Protein AF-A0A921BNB7-F1 (afdb_monomer_lite)

pLDDT: mean 81.86, std 15.41, range [41.81, 95.44]

Radius of gyration: 13.09 Å; chains: 1; bounding box: 30×36×27 Å

Secondary structure (DSSP, 8-state):
-EEEE-TTT-----HHHHH-TTTEEE-TTS-EEE--TT-SBTTBTT---SSS-S--GGG--EE--GGGHHHHHHHHHH-TT--EEEEEE-SS-EEPPTT------STT--

Structure (mmCIF, N/CA/C/O backbone):
data_AF-A0A921BNB7-F1
#
_entry.id   AF-A0A921BNB7-F1
#
loop_
_atom_site.group_PDB
_atom_site.id
_atom_site.type_symbol
_atom_site.label_atom_id
_atom_site.label_alt_id
_atom_site.label_comp_id
_atom_site.label_asym_id
_atom_site.label_entity_id
_atom_site.label_seq_id
_atom_site.pdbx_PDB_ins_code
_atom_site.Cartn_x
_atom_site.Cartn_y
_atom_site.Cartn_z
_atom_site.occupancy
_atom_site.B_iso_or_equiv
_atom_site.auth_seq_id
_atom_site.auth_comp_id
_atom_site.auth_asym_id
_atom_site.auth_atom_id
_atom_site.pdbx_PDB_model_num
ATOM 1 N N . MET A 1 1 ? -8.873 5.994 6.971 1.00 85.56 1 MET A N 1
ATOM 2 C CA . MET A 1 1 ? -7.953 6.779 6.097 1.00 85.56 1 MET A CA 1
ATOM 3 C C . MET A 1 1 ? -7.828 6.052 4.757 1.00 85.56 1 MET A C 1
ATOM 5 O O . MET A 1 1 ? -8.295 4.924 4.679 1.00 85.56 1 MET A O 1
ATOM 9 N N . LYS A 1 2 ? -7.286 6.659 3.697 1.00 87.00 2 LYS A N 1
ATOM 10 C CA . LYS A 1 2 ? -6.901 5.928 2.480 1.00 87.00 2 LYS A CA 1
ATOM 11 C C . LYS A 1 2 ? -5.428 6.132 2.164 1.00 87.00 2 LYS A C 1
ATOM 13 O O . LYS A 1 2 ? -4.899 7.215 2.419 1.00 87.00 2 LYS A O 1
ATOM 18 N N . VAL A 1 3 ? -4.803 5.107 1.601 1.00 89.81 3 VAL A N 1
ATOM 19 C CA . VAL A 1 3 ? -3.380 5.104 1.263 1.00 89.81 3 VAL A CA 1
ATOM 20 C C . VAL A 1 3 ? -3.146 4.509 -0.122 1.00 89.81 3 VAL A C 1
ATOM 22 O O . VAL A 1 3 ? -3.911 3.661 -0.579 1.00 89.81 3 VAL A O 1
ATOM 25 N N . TRP A 1 4 ? -2.104 4.981 -0.797 1.00 89.81 4 TRP A N 1
ATO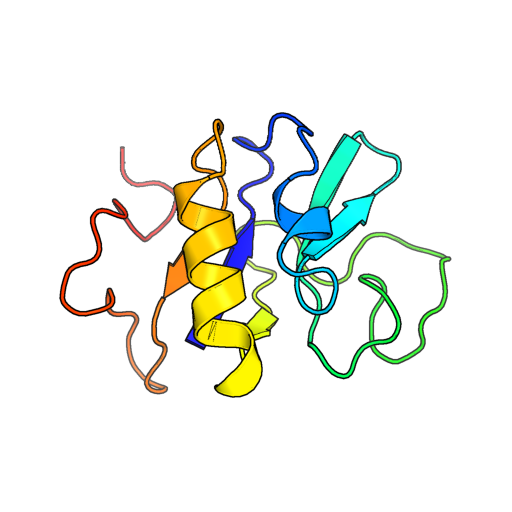M 26 C CA . TRP A 1 4 ? -1.582 4.397 -2.030 1.00 89.81 4 TRP A CA 1
ATOM 27 C C . TRP A 1 4 ? -0.062 4.562 -2.088 1.00 89.81 4 TRP A C 1
ATOM 29 O O . TRP A 1 4 ? 0.499 5.395 -1.370 1.00 89.81 4 TRP A O 1
ATOM 39 N N . ILE A 1 5 ? 0.588 3.770 -2.940 1.00 90.56 5 ILE A N 1
ATOM 40 C CA . ILE A 1 5 ? 2.027 3.855 -3.201 1.00 90.56 5 ILE A CA 1
ATOM 41 C C . ILE A 1 5 ? 2.250 4.396 -4.612 1.00 90.56 5 ILE A C 1
ATOM 43 O O . ILE A 1 5 ? 1.676 3.899 -5.587 1.00 90.56 5 ILE A O 1
ATOM 47 N N . ASP A 1 6 ? 3.088 5.426 -4.705 1.00 90.81 6 ASP A N 1
ATOM 48 C CA . ASP A 1 6 ? 3.585 5.945 -5.969 1.00 90.81 6 ASP A CA 1
ATOM 49 C C . ASP A 1 6 ? 4.711 5.054 -6.503 1.00 90.81 6 ASP A C 1
ATOM 51 O O . ASP A 1 6 ? 5.842 5.082 -6.009 1.00 90.81 6 ASP A O 1
ATOM 55 N N . GLN A 1 7 ? 4.398 4.268 -7.534 1.00 90.44 7 GLN A N 1
ATOM 56 C CA . GLN A 1 7 ? 5.352 3.332 -8.125 1.00 90.44 7 GLN A CA 1
ATOM 57 C C . GLN A 1 7 ? 6.473 4.004 -8.909 1.00 90.44 7 GLN A C 1
ATOM 59 O O . GLN A 1 7 ? 7.495 3.364 -9.140 1.00 90.44 7 GLN A O 1
ATOM 64 N N . ASP A 1 8 ? 6.337 5.286 -9.261 1.00 89.56 8 ASP A N 1
ATOM 65 C CA . ASP A 1 8 ? 7.436 6.037 -9.873 1.00 89.56 8 ASP A CA 1
ATOM 66 C C . ASP A 1 8 ? 8.491 6.457 -8.829 1.00 89.56 8 ASP A C 1
ATOM 68 O O . ASP A 1 8 ? 9.634 6.755 -9.185 1.00 89.56 8 ASP A O 1
ATOM 72 N N . LEU A 1 9 ? 8.116 6.498 -7.544 1.00 89.56 9 LEU A N 1
ATOM 73 C CA . LEU A 1 9 ? 8.991 6.872 -6.426 1.00 89.56 9 LEU A CA 1
ATOM 74 C C . LEU A 1 9 ? 9.429 5.675 -5.576 1.00 89.56 9 LEU A C 1
ATOM 76 O O . LEU A 1 9 ? 10.403 5.776 -4.829 1.00 89.56 9 LEU A O 1
ATOM 80 N N . CYS A 1 10 ? 8.719 4.550 -5.658 1.00 93.00 10 CYS A N 1
ATOM 81 C CA . CYS A 1 10 ? 9.047 3.359 -4.891 1.00 93.00 10 CYS A CA 1
ATOM 82 C C . CYS A 1 10 ? 10.406 2.791 -5.323 1.00 93.00 10 CYS A C 1
ATOM 84 O O . CYS A 1 10 ? 10.628 2.449 -6.482 1.00 93.00 10 CYS A O 1
ATOM 86 N N . THR A 1 11 ? 11.320 2.666 -4.363 1.00 92.06 11 THR A N 1
ATOM 87 C CA . THR A 1 11 ? 12.665 2.119 -4.589 1.00 92.06 11 THR A CA 1
ATOM 88 C C . THR A 1 11 ? 12.779 0.633 -4.251 1.00 92.06 11 THR A C 1
ATOM 90 O O . THR A 1 11 ? 13.871 0.080 -4.357 1.00 92.06 11 THR A O 1
ATOM 93 N N . GLY A 1 12 ? 11.686 -0.005 -3.816 1.00 93.12 12 GLY A N 1
ATOM 94 C CA . GLY A 1 12 ? 11.662 -1.433 -3.488 1.00 93.12 12 GLY A CA 1
ATOM 95 C C . GLY A 1 12 ? 12.325 -1.818 -2.165 1.00 93.12 12 GLY A C 1
ATOM 96 O O . GLY A 1 12 ? 12.793 -2.941 -2.028 1.00 93.12 12 GLY A O 1
ATOM 97 N N . ASP A 1 13 ? 12.386 -0.897 -1.199 1.00 92.94 13 ASP A N 1
ATOM 98 C CA . ASP A 1 13 ? 13.050 -1.121 0.096 1.00 92.94 13 ASP A CA 1
ATOM 99 C C . ASP A 1 13 ? 12.329 -2.159 0.980 1.00 92.94 13 ASP A C 1
ATOM 101 O O . ASP A 1 13 ? 12.959 -2.903 1.721 1.00 92.94 13 ASP A O 1
ATOM 105 N N . GLY A 1 14 ? 11.000 -2.253 0.861 1.00 93.19 14 GLY A N 1
ATOM 106 C CA . GLY A 1 14 ? 10.196 -3.265 1.551 1.00 93.19 14 GLY A CA 1
ATOM 107 C C . GLY A 1 14 ? 9.808 -2.942 2.995 1.00 93.19 14 GLY A C 1
ATOM 108 O O . GLY A 1 14 ? 8.915 -3.605 3.517 1.00 93.19 14 GLY A O 1
ATOM 109 N N . ILE A 1 15 ? 10.355 -1.883 3.605 1.00 93.88 15 ILE A N 1
ATOM 110 C CA . ILE A 1 15 ? 10.080 -1.514 5.008 1.00 93.88 15 ILE A CA 1
ATOM 111 C C . ILE A 1 15 ? 8.585 -1.345 5.329 1.00 93.88 15 ILE A C 1
ATOM 113 O O . ILE A 1 15 ? 8.117 -1.717 6.399 1.00 93.88 15 ILE A O 1
ATOM 117 N N . CYS A 1 16 ? 7.794 -0.861 4.371 1.00 94.81 16 CYS A N 1
ATOM 118 C CA . CYS A 1 16 ? 6.347 -0.713 4.531 1.00 94.81 16 CYS A CA 1
ATOM 119 C C . CYS A 1 16 ? 5.617 -2.048 4.731 1.00 94.81 16 CYS A C 1
ATOM 121 O O . CYS A 1 16 ? 4.730 -2.138 5.576 1.00 94.81 16 CYS A O 1
ATOM 123 N N . ALA A 1 17 ? 6.018 -3.096 4.009 1.00 94.81 17 ALA A N 1
ATOM 124 C CA . ALA A 1 17 ? 5.457 -4.434 4.168 1.00 94.81 17 ALA A CA 1
ATOM 125 C C . ALA A 1 17 ? 5.941 -5.113 5.462 1.00 94.81 17 ALA A C 1
ATOM 127 O O . ALA A 1 17 ? 5.292 -6.038 5.940 1.00 94.81 17 ALA A O 1
ATOM 128 N N . GLU A 1 18 ? 7.051 -4.656 6.050 1.00 95.25 18 GLU A N 1
ATOM 129 C CA . GLU A 1 18 ? 7.510 -5.116 7.366 1.00 95.25 18 GLU A CA 1
ATOM 130 C C . GLU A 1 18 ? 6.735 -4.449 8.510 1.00 95.25 18 GLU A C 1
ATOM 132 O O . GLU A 1 18 ? 6.365 -5.123 9.472 1.00 95.25 18 GLU A O 1
ATOM 137 N N . ILE A 1 19 ? 6.463 -3.144 8.397 1.00 95.19 19 ILE A N 1
ATOM 138 C CA . ILE A 1 19 ? 5.755 -2.366 9.425 1.00 95.19 19 ILE A CA 1
ATOM 139 C C . ILE A 1 19 ? 4.245 -2.649 9.396 1.00 95.19 19 ILE A C 1
ATOM 141 O O . ILE A 1 19 ? 3.631 -2.834 10.447 1.00 95.19 19 ILE A O 1
ATOM 145 N N . CYS A 1 20 ? 3.623 -2.689 8.213 1.00 95.38 20 CYS A N 1
ATOM 146 C CA . CYS A 1 20 ? 2.178 -2.885 8.073 1.00 95.38 20 CYS A CA 1
ATOM 147 C C . CYS A 1 20 ? 1.832 -3.867 6.929 1.00 95.38 20 CYS A C 1
ATOM 149 O O . CYS A 1 20 ? 1.316 -3.452 5.886 1.00 95.38 20 CYS A O 1
ATOM 151 N N . PRO A 1 21 ? 2.070 -5.183 7.118 1.00 95.44 21 PRO A N 1
ATOM 152 C CA . PRO A 1 21 ? 1.825 -6.221 6.102 1.00 95.44 21 PRO A CA 1
ATOM 153 C C . PRO A 1 21 ? 0.346 -6.413 5.735 1.00 95.44 21 PRO A C 1
ATOM 155 O O . PRO A 1 21 ? 0.023 -7.009 4.703 1.00 95.44 21 PRO A O 1
ATOM 158 N N . ASP A 1 22 ? -0.566 -5.939 6.585 1.00 95.19 22 ASP A N 1
ATOM 159 C CA . ASP A 1 22 ? -2.008 -6.010 6.340 1.00 95.19 22 ASP A CA 1
ATOM 160 C C . ASP A 1 22 ? -2.444 -5.021 5.251 1.00 95.19 22 ASP A C 1
ATOM 162 O O . ASP A 1 22 ? -3.414 -5.272 4.544 1.00 95.19 22 ASP A O 1
ATOM 166 N N . ILE A 1 23 ? -1.697 -3.927 5.072 1.00 95.44 23 ILE A N 1
ATOM 167 C CA . ILE A 1 23 ? -1.993 -2.874 4.094 1.00 95.44 23 ILE A CA 1
ATOM 168 C C . ILE A 1 23 ? -0.998 -2.881 2.935 1.00 95.44 23 ILE A C 1
ATOM 170 O O . ILE A 1 23 ? -1.388 -2.579 1.808 1.00 95.44 23 ILE A O 1
ATOM 174 N N . PHE A 1 24 ? 0.268 -3.224 3.181 1.00 95.25 24 PHE A N 1
ATOM 175 C CA . PHE A 1 24 ? 1.333 -3.192 2.180 1.00 95.25 24 PHE A CA 1
ATOM 176 C C . PHE A 1 24 ? 1.862 -4.586 1.859 1.00 95.25 24 PHE A C 1
ATOM 178 O O . PHE A 1 24 ? 2.077 -5.410 2.744 1.00 95.25 24 PHE A O 1
ATOM 185 N N . GLU A 1 25 ? 2.129 -4.835 0.582 1.00 95.31 25 GLU A N 1
ATOM 186 C CA . GLU A 1 25 ? 2.661 -6.109 0.107 1.00 95.31 25 GLU A CA 1
ATOM 187 C C . GLU A 1 25 ? 3.692 -5.885 -1.000 1.00 95.31 25 GLU A C 1
ATOM 189 O O . GLU A 1 25 ? 3.504 -5.046 -1.880 1.00 95.31 25 GLU A O 1
ATOM 194 N N . MET A 1 26 ? 4.797 -6.630 -0.952 1.00 95.19 26 MET A N 1
ATOM 195 C CA . MET A 1 26 ? 5.830 -6.579 -1.986 1.00 95.19 26 MET A CA 1
ATOM 196 C C . MET A 1 26 ? 5.465 -7.485 -3.157 1.00 95.19 26 MET A C 1
ATOM 198 O O . MET A 1 26 ? 5.126 -8.654 -2.965 1.00 95.19 26 MET A O 1
ATOM 202 N N . HIS A 1 27 ? 5.597 -6.956 -4.370 1.00 93.31 27 HIS A N 1
ATOM 203 C CA . HIS A 1 27 ? 5.426 -7.709 -5.605 1.00 93.31 27 HIS A CA 1
ATOM 204 C C . HIS A 1 27 ? 6.780 -8.133 -6.192 1.00 93.31 27 HIS A C 1
ATOM 206 O O . HIS A 1 27 ? 7.845 -7.642 -5.810 1.00 93.31 27 HIS A O 1
ATOM 212 N N . ASP A 1 28 ? 6.745 -9.094 -7.114 1.00 90.81 28 ASP A N 1
ATOM 213 C CA . ASP A 1 28 ? 7.937 -9.698 -7.723 1.00 90.81 28 ASP A CA 1
ATOM 214 C C . ASP A 1 28 ? 8.672 -8.778 -8.716 1.00 90.81 28 ASP A C 1
ATOM 216 O O . ASP A 1 28 ? 9.781 -9.088 -9.154 1.00 90.81 28 ASP A O 1
ATOM 220 N N . ASP A 1 29 ? 8.088 -7.621 -9.019 1.00 90.81 29 ASP A N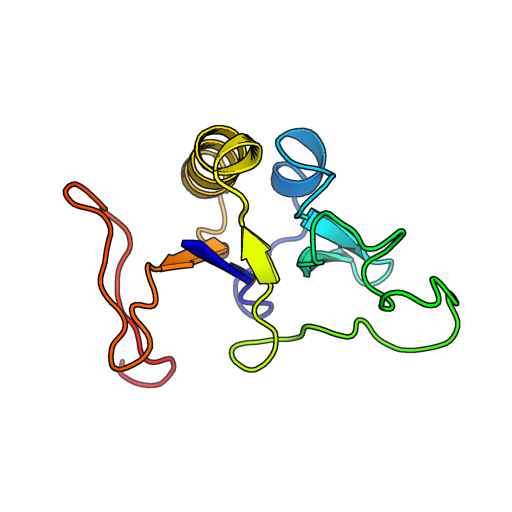 1
ATOM 221 C CA . ASP A 1 29 ? 8.665 -6.569 -9.853 1.00 90.81 29 ASP A CA 1
ATOM 222 C C . ASP A 1 29 ? 9.571 -5.621 -9.052 1.00 90.81 29 ASP A C 1
ATOM 224 O O . ASP A 1 29 ? 10.201 -4.730 -9.625 1.00 90.81 29 ASP A O 1
ATOM 228 N N . GLY A 1 30 ? 9.669 -5.839 -7.736 1.00 91.88 30 GLY A N 1
ATOM 229 C CA . GLY A 1 30 ? 10.456 -5.025 -6.820 1.00 91.88 30 GLY A CA 1
ATOM 230 C C . GLY A 1 30 ? 9.730 -3.776 -6.328 1.00 91.88 30 GLY A C 1
ATOM 231 O O . GLY A 1 30 ? 10.377 -2.916 -5.737 1.00 91.88 30 GLY A O 1
ATOM 232 N N . LEU A 1 31 ? 8.419 -3.657 -6.545 1.00 94.12 31 LEU A N 1
ATOM 233 C CA . LEU A 1 31 ? 7.611 -2.537 -6.071 1.00 94.12 31 LEU A CA 1
ATOM 234 C C . LEU A 1 31 ? 6.653 -2.979 -4.960 1.00 94.12 31 LEU A C 1
ATOM 236 O O . LEU A 1 31 ? 6.234 -4.134 -4.870 1.00 94.12 31 LEU A O 1
ATOM 240 N N . ALA A 1 32 ? 6.312 -2.032 -4.093 1.00 94.69 32 ALA A N 1
ATOM 241 C CA . ALA A 1 32 ? 5.364 -2.238 -3.007 1.00 94.69 32 ALA A CA 1
ATOM 242 C C . ALA A 1 32 ? 3.960 -1.820 -3.447 1.00 94.69 32 ALA A C 1
ATOM 244 O O . ALA A 1 32 ? 3.786 -0.775 -4.065 1.00 94.69 32 ALA A O 1
ATOM 245 N N . TYR A 1 33 ? 2.944 -2.597 -3.103 1.00 94.50 33 TYR A N 1
ATOM 246 C CA . TYR A 1 33 ? 1.549 -2.353 -3.455 1.00 94.50 33 TYR A CA 1
ATOM 247 C C . TYR A 1 33 ? 0.684 -2.263 -2.204 1.00 94.50 33 TYR A C 1
ATOM 249 O O . TYR A 1 33 ? 1.058 -2.754 -1.141 1.00 94.50 33 TYR A O 1
ATOM 257 N N . VAL A 1 34 ? -0.483 -1.631 -2.336 1.00 94.56 34 VAL A N 1
ATOM 258 C CA . VAL A 1 34 ? -1.478 -1.569 -1.260 1.00 94.56 34 VAL A CA 1
ATOM 259 C C . VAL A 1 34 ? -2.565 -2.619 -1.457 1.00 94.56 34 VAL A C 1
ATOM 261 O O . VAL A 1 34 ? -2.920 -2.950 -2.591 1.00 94.56 34 VAL A O 1
ATOM 264 N N . LYS A 1 35 ? -3.137 -3.097 -0.357 1.00 94.12 35 LYS A N 1
ATOM 265 C CA . LYS A 1 35 ? -4.306 -3.980 -0.316 1.00 94.12 35 LYS A CA 1
ATOM 266 C C . LYS A 1 35 ? -5.253 -3.547 0.798 1.00 94.12 35 LYS A C 1
ATOM 268 O O . LYS A 1 35 ? -4.851 -2.825 1.707 1.00 94.12 35 LYS A O 1
ATOM 273 N N . GLU A 1 36 ? -6.513 -3.958 0.711 1.00 93.75 36 GLU A N 1
ATOM 274 C CA . GLU A 1 36 ? -7.418 -3.805 1.853 1.00 93.75 36 GLU A CA 1
ATOM 275 C C . GLU A 1 36 ? -7.015 -4.776 2.969 1.00 93.75 36 GLU A C 1
ATOM 277 O O . GLU A 1 36 ? -6.576 -5.891 2.689 1.00 93.75 36 GLU A O 1
ATOM 282 N N . ALA A 1 37 ? -7.212 -4.375 4.226 1.00 91.50 37 ALA A N 1
ATOM 283 C CA . ALA A 1 37 ? -6.861 -5.194 5.391 1.00 91.50 37 ALA A CA 1
ATOM 284 C C . ALA A 1 37 ? -7.601 -6.546 5.439 1.00 91.50 37 ALA A C 1
ATOM 286 O O . ALA A 1 37 ? -7.114 -7.510 6.022 1.00 91.50 37 ALA A O 1
ATOM 287 N N . ASP A 1 38 ? -8.786 -6.634 4.828 1.00 90.69 38 ASP A N 1
ATOM 288 C CA . ASP A 1 38 ? -9.567 -7.869 4.732 1.00 90.69 38 ASP A CA 1
ATOM 289 C C . ASP A 1 38 ? -9.182 -8.739 3.526 1.00 90.69 38 ASP A C 1
ATOM 291 O O . ASP A 1 38 ? -9.709 -9.845 3.370 1.00 90.69 38 ASP A O 1
ATOM 295 N N . TRP A 1 39 ? -8.270 -8.273 2.667 1.00 91.50 39 TRP A N 1
ATOM 296 C CA . TRP A 1 39 ? -7.821 -9.047 1.520 1.00 91.50 39 TRP A CA 1
ATOM 297 C C . TRP A 1 39 ? -6.686 -9.995 1.896 1.00 91.50 39 TRP A C 1
ATOM 299 O O . TRP A 1 39 ? -5.728 -9.601 2.563 1.00 91.50 39 TRP A O 1
ATOM 309 N N . PRO A 1 40 ? -6.722 -11.242 1.397 1.00 89.25 40 PRO A N 1
ATOM 310 C CA . PRO A 1 40 ? -5.633 -12.180 1.629 1.00 89.25 40 PRO A CA 1
ATOM 311 C C . PRO A 1 40 ? -4.323 -11.698 0.990 1.00 89.25 40 PRO A C 1
ATOM 313 O O . PRO A 1 40 ? -3.252 -11.947 1.541 1.00 89.25 40 PRO A O 1
ATOM 316 N N . THR A 1 41 ? -4.399 -11.015 -0.158 1.00 90.94 41 THR A N 1
ATOM 317 C CA . THR A 1 41 ? -3.245 -10.512 -0.918 1.00 90.94 41 THR A CA 1
ATOM 318 C C . THR A 1 41 ? -3.593 -9.242 -1.702 1.00 90.94 41 THR A C 1
ATOM 320 O O . THR A 1 41 ? -4.762 -8.879 -1.857 1.00 90.94 41 THR A O 1
ATOM 323 N N . MET A 1 42 ? -2.583 -8.591 -2.287 1.00 89.81 42 MET A N 1
ATOM 324 C CA . MET A 1 42 ? -2.753 -7.466 -3.231 1.00 89.81 42 MET A CA 1
ATOM 325 C C . MET A 1 42 ? -3.526 -7.796 -4.526 1.00 89.81 42 MET A C 1
ATOM 327 O O . MET A 1 42 ? -3.847 -6.893 -5.304 1.00 89.81 42 MET A O 1
ATOM 331 N N . TYR A 1 43 ? -3.849 -9.070 -4.770 1.00 91.00 43 TYR A N 1
ATOM 332 C CA . TYR A 1 43 ? -4.618 -9.517 -5.938 1.00 91.00 43 TYR A CA 1
ATOM 333 C C . TYR A 1 43 ? -6.139 -9.465 -5.734 1.00 91.00 43 TYR A C 1
ATOM 335 O O . TYR A 1 43 ? -6.894 -9.905 -6.601 1.00 91.00 43 TYR A O 1
ATOM 343 N N . GLY A 1 44 ? -6.608 -8.901 -4.619 1.00 87.81 44 GLY A N 1
ATOM 344 C CA . GLY A 1 44 ? -8.032 -8.749 -4.339 1.00 87.81 44 GLY A CA 1
ATOM 345 C C . GLY A 1 44 ? -8.571 -9.779 -3.346 1.00 87.81 44 GLY A C 1
ATOM 346 O O . GLY A 1 44 ? -7.830 -10.638 -2.860 1.00 87.81 44 GLY A O 1
ATOM 347 N N . PRO A 1 45 ? -9.886 -9.740 -3.071 1.00 86.75 45 PRO A N 1
ATOM 348 C CA . PRO A 1 45 ? -10.525 -10.620 -2.090 1.00 86.75 45 PRO A CA 1
ATOM 349 C C . PRO A 1 45 ? -10.468 -12.104 -2.487 1.00 86.75 45 PRO A C 1
ATOM 351 O O . PRO A 1 45 ? -10.475 -12.973 -1.620 1.00 86.75 45 PRO A O 1
ATOM 354 N N . ASP A 1 46 ? -10.362 -12.401 -3.786 1.00 83.62 46 ASP A N 1
ATOM 355 C CA . ASP A 1 46 ? -10.260 -13.771 -4.300 1.00 83.62 46 ASP A CA 1
ATOM 356 C C . ASP A 1 46 ? -8.861 -14.381 -4.095 1.00 83.62 46 ASP A C 1
ATOM 358 O O . ASP A 1 46 ? -8.684 -15.591 -4.246 1.00 83.62 46 ASP A O 1
ATOM 362 N N . GLY A 1 47 ? -7.850 -13.558 -3.782 1.00 77.56 47 GLY A N 1
ATOM 363 C CA . GLY A 1 47 ? -6.484 -13.987 -3.475 1.00 77.56 47 GLY A CA 1
ATOM 364 C C . GLY A 1 47 ? -5.744 -14.717 -4.601 1.00 77.56 47 GLY A C 1
ATOM 365 O O . GLY A 1 47 ? -4.664 -15.257 -4.360 1.00 77.56 47 GLY A O 1
ATOM 366 N N . SER A 1 48 ? -6.302 -14.772 -5.814 1.00 79.12 48 SER A N 1
ATOM 367 C CA . SER A 1 48 ? -5.703 -15.506 -6.929 1.00 79.12 48 SER A CA 1
ATOM 368 C C . SER A 1 48 ? -4.413 -14.815 -7.383 1.00 79.12 48 SER A C 1
ATOM 370 O O . SER A 1 48 ? -4.496 -13.696 -7.884 1.00 79.12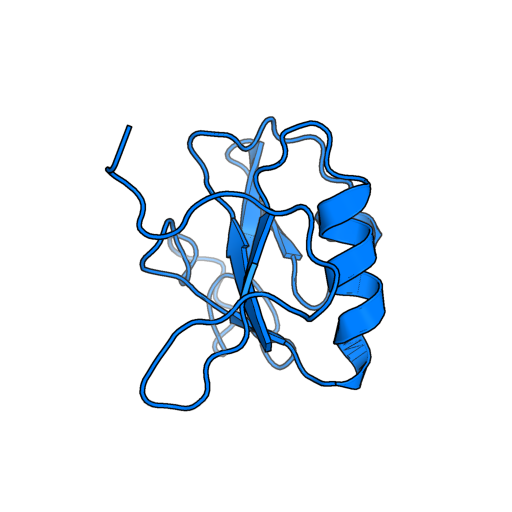 48 SER A O 1
ATOM 372 N N . PRO A 1 49 ? -3.234 -15.465 -7.320 1.00 72.94 49 PRO A N 1
ATOM 373 C CA . PRO A 1 49 ? -1.956 -14.871 -7.734 1.00 72.94 49 PRO A CA 1
ATOM 374 C C . PRO A 1 49 ? -1.814 -14.745 -9.262 1.00 72.94 49 PRO A C 1
ATOM 376 O O . PRO A 1 49 ? -0.721 -14.607 -9.799 1.00 72.94 49 PRO A O 1
ATOM 379 N N . THR A 1 50 ? -2.916 -14.874 -9.999 1.00 67.25 50 THR A N 1
ATOM 380 C CA . THR A 1 50 ? -2.953 -14.796 -11.454 1.00 67.25 50 THR A CA 1
ATOM 381 C C . THR A 1 50 ? -3.405 -13.407 -11.868 1.00 67.25 50 THR A C 1
ATOM 383 O O . THR A 1 50 ? -4.602 -13.164 -12.027 1.00 67.25 50 THR A O 1
ATOM 386 N N . GLY A 1 51 ? -2.458 -12.500 -12.067 1.00 75.88 51 GLY A N 1
ATOM 387 C CA . GLY A 1 51 ? -2.758 -11.177 -12.592 1.00 75.88 51 GLY A CA 1
ATOM 388 C C . GLY A 1 51 ? -1.799 -10.124 -12.084 1.00 75.88 51 GLY A C 1
ATOM 389 O O . GLY A 1 51 ? -0.758 -10.428 -11.519 1.00 75.88 51 GLY A O 1
ATOM 390 N N . GLU A 1 52 ? -2.169 -8.877 -12.319 1.00 82.62 52 GLU A N 1
ATOM 391 C CA . GLU A 1 52 ? -1.463 -7.728 -11.776 1.00 82.62 52 GLU A CA 1
ATOM 392 C C . GLU A 1 52 ? -2.159 -7.277 -10.477 1.00 82.62 52 GLU A C 1
ATOM 394 O O . GLU A 1 52 ? -3.359 -7.536 -10.323 1.00 82.62 52 GLU A O 1
ATOM 399 N N . PRO A 1 53 ? -1.468 -6.566 -9.568 1.00 87.88 53 PRO A N 1
ATOM 400 C CA . PRO A 1 53 ? -2.078 -6.048 -8.344 1.00 87.88 53 PRO A CA 1
ATOM 401 C C . PRO A 1 53 ? -3.323 -5.208 -8.633 1.00 87.88 53 PRO A C 1
ATOM 403 O O . PRO A 1 53 ? -3.348 -4.428 -9.591 1.00 87.88 53 PRO A O 1
ATOM 406 N N . VAL A 1 54 ? -4.357 -5.349 -7.801 1.00 89.19 54 VAL A N 1
ATOM 407 C CA . VAL A 1 54 ? -5.643 -4.661 -8.017 1.00 89.19 54 VAL A CA 1
ATOM 408 C C . VAL A 1 54 ? -5.481 -3.149 -7.879 1.00 89.19 54 VAL A C 1
ATOM 410 O O . VAL A 1 54 ? -6.043 -2.381 -8.663 1.00 89.19 54 VAL A O 1
ATOM 413 N N . TYR A 1 55 ? -4.685 -2.713 -6.906 1.00 89.12 55 TYR A N 1
ATOM 414 C CA . TYR A 1 55 ? -4.433 -1.306 -6.646 1.00 89.12 55 TYR A CA 1
ATOM 415 C C . TYR A 1 55 ? -3.088 -0.875 -7.203 1.00 89.12 55 TYR A C 1
ATOM 417 O O . TYR A 1 55 ? -2.050 -1.285 -6.706 1.00 89.12 55 TYR A O 1
ATOM 425 N N . LYS A 1 56 ? -3.105 -0.010 -8.224 1.00 85.44 56 LYS A N 1
ATOM 426 C CA . LYS A 1 56 ? -1.891 0.556 -8.822 1.00 85.44 56 LYS A CA 1
ATOM 427 C C . LYS A 1 56 ? -2.010 2.055 -9.022 1.00 85.44 56 LYS A C 1
ATOM 429 O O . LYS A 1 56 ? -3.057 2.544 -9.463 1.00 85.44 56 LYS A O 1
ATOM 434 N N . MET A 1 57 ? -0.893 2.753 -8.813 1.00 80.38 57 MET A N 1
ATOM 435 C CA . MET A 1 57 ? -0.778 4.201 -8.993 1.00 80.38 57 MET A CA 1
ATOM 436 C C . MET A 1 57 ? -1.893 4.954 -8.244 1.00 80.38 57 MET A C 1
ATOM 438 O O . MET A 1 57 ? -2.583 4.411 -7.384 1.00 80.38 57 MET A O 1
ATOM 442 N N . ALA A 1 58 ? -2.132 6.213 -8.607 1.00 72.50 58 ALA A N 1
ATOM 443 C CA . ALA A 1 58 ? -3.160 7.041 -7.981 1.00 72.50 58 ALA A CA 1
ATOM 444 C C . ALA A 1 58 ? -4.604 6.517 -8.152 1.00 72.50 58 ALA A C 1
ATOM 446 O O . ALA A 1 58 ? -5.525 7.079 -7.565 1.00 72.50 58 ALA A O 1
ATOM 447 N N . GLY A 1 59 ? -4.826 5.483 -8.972 1.00 72.38 59 GLY A N 1
ATOM 448 C CA . GLY A 1 59 ? -6.127 4.830 -9.129 1.00 72.38 59 GLY A CA 1
ATOM 449 C C . GLY A 1 59 ? -6.391 3.719 -8.109 1.00 72.38 59 GLY A C 1
ATOM 450 O O . GLY A 1 59 ? -7.548 3.363 -7.897 1.00 72.38 59 GLY A O 1
ATOM 451 N N . GLY A 1 60 ? -5.343 3.183 -7.477 1.00 81.00 60 GLY A N 1
ATOM 452 C CA . GLY A 1 60 ? -5.425 2.084 -6.525 1.00 81.00 60 GLY A CA 1
ATOM 453 C C . GLY A 1 60 ? -5.185 2.547 -5.102 1.00 81.00 60 GLY A C 1
ATOM 454 O O . GLY A 1 60 ? -4.040 2.641 -4.676 1.00 81.00 60 GLY A O 1
ATOM 455 N N . MET A 1 61 ? -6.261 2.838 -4.374 1.00 87.31 61 MET A N 1
ATOM 456 C CA . MET A 1 61 ? -6.178 3.290 -2.987 1.00 87.31 61 MET A CA 1
ATOM 457 C C . MET A 1 61 ? -6.879 2.301 -2.069 1.00 87.31 61 MET A C 1
ATOM 459 O O . MET A 1 61 ? -8.078 2.069 -2.242 1.00 87.31 61 MET A O 1
ATOM 463 N N . ALA A 1 62 ? -6.159 1.825 -1.060 1.00 91.19 62 ALA A N 1
ATOM 464 C CA . ALA A 1 62 ? -6.701 0.963 -0.023 1.00 91.19 62 ALA A CA 1
ATOM 465 C C . ALA A 1 62 ? -7.301 1.780 1.126 1.00 91.19 62 ALA A C 1
ATOM 467 O O . ALA A 1 62 ? -6.815 2.871 1.461 1.00 91.19 62 ALA A O 1
ATOM 468 N N . GLY A 1 63 ? -8.368 1.262 1.727 1.00 91.19 63 GLY A N 1
ATOM 469 C CA . GLY A 1 63 ? -8.870 1.715 3.012 1.00 91.19 63 GLY A CA 1
ATOM 470 C C . GLY A 1 63 ? -7.956 1.259 4.144 1.00 91.19 63 GLY A C 1
ATOM 471 O O . GLY A 1 63 ? -7.536 0.113 4.209 1.00 91.19 63 GLY A O 1
ATOM 472 N N . VAL A 1 64 ? -7.669 2.176 5.063 1.00 91.44 64 VAL A N 1
ATOM 473 C CA . VAL A 1 64 ? -6.907 1.895 6.283 1.00 91.44 64 VAL A CA 1
ATOM 474 C C . VAL A 1 64 ? -7.880 1.948 7.460 1.00 91.44 64 VAL A C 1
ATOM 476 O O . VAL A 1 64 ? -8.386 3.051 7.750 1.00 91.44 64 VAL A O 1
ATOM 479 N N . PRO A 1 65 ? -8.179 0.796 8.094 1.00 91.19 65 PRO A N 1
ATOM 480 C CA . PRO A 1 65 ? -8.942 0.722 9.336 1.00 91.19 65 PRO A CA 1
ATOM 481 C C . PRO A 1 65 ? -8.233 1.447 10.480 1.00 91.19 65 PRO A C 1
ATOM 483 O O . PRO A 1 65 ? -7.012 1.601 10.461 1.00 91.19 65 PRO A O 1
ATOM 486 N N . ASP A 1 66 ? -8.991 1.863 11.497 1.00 89.38 66 ASP A N 1
ATOM 487 C CA . ASP A 1 66 ? -8.444 2.633 12.621 1.00 89.38 66 ASP A CA 1
ATOM 488 C C . ASP A 1 66 ? -7.330 1.885 13.378 1.00 89.38 66 ASP A C 1
ATOM 490 O O . ASP A 1 66 ? -6.395 2.509 13.869 1.00 89.38 66 ASP A O 1
ATOM 494 N N . GLU A 1 67 ? -7.381 0.550 13.409 1.00 91.31 67 GLU A N 1
ATOM 495 C CA . GLU A 1 67 ? -6.370 -0.303 14.052 1.00 91.31 67 GLU A CA 1
ATOM 496 C C . GLU A 1 67 ? -5.009 -0.308 13.334 1.00 91.31 67 GLU A C 1
ATOM 498 O O . GLU A 1 67 ? -3.986 -0.556 13.966 1.00 91.31 67 GLU A O 1
ATOM 503 N N . HIS A 1 68 ? -4.986 0.017 12.037 1.00 91.88 68 HIS A N 1
ATOM 504 C CA . HIS A 1 68 ? -3.773 0.043 11.213 1.00 91.88 68 HIS A CA 1
ATOM 505 C C . HIS A 1 68 ? -3.268 1.464 10.931 1.00 91.88 68 HIS A C 1
ATOM 507 O O . HIS A 1 68 ? -2.295 1.631 10.193 1.00 91.88 68 HIS A O 1
ATOM 513 N N . LEU A 1 69 ? -3.903 2.499 11.497 1.00 90.12 69 LEU A N 1
ATOM 514 C CA . LEU A 1 69 ? -3.530 3.893 11.242 1.00 90.12 69 LEU A CA 1
ATOM 515 C C . LEU A 1 69 ? -2.097 4.198 11.665 1.00 90.12 69 LEU A C 1
ATOM 517 O O . LEU A 1 69 ? -1.335 4.711 10.850 1.00 90.12 69 LEU A O 1
ATOM 521 N N . ASP A 1 70 ? -1.734 3.866 12.901 1.00 90.94 70 ASP A N 1
ATOM 522 C CA . ASP A 1 70 ? -0.414 4.196 13.444 1.00 90.94 70 ASP A CA 1
ATOM 523 C C . ASP A 1 70 ? 0.692 3.476 12.661 1.00 90.94 70 ASP A C 1
ATOM 525 O O . ASP A 1 70 ? 1.639 4.114 12.213 1.00 90.94 70 ASP A O 1
ATOM 529 N N . ALA A 1 71 ? 0.508 2.182 12.374 1.00 92.88 71 ALA A N 1
ATOM 530 C CA . ALA A 1 71 ? 1.448 1.397 11.572 1.00 92.88 71 ALA A CA 1
ATOM 531 C C . ALA A 1 71 ? 1.567 1.919 10.128 1.00 92.88 71 ALA A C 1
ATOM 533 O O . ALA A 1 71 ? 2.652 1.943 9.547 1.00 92.88 71 ALA A O 1
ATOM 534 N N . THR A 1 72 ? 0.462 2.378 9.534 1.00 92.00 72 THR A N 1
ATOM 535 C CA . THR A 1 72 ? 0.480 2.984 8.194 1.00 92.00 72 THR A CA 1
ATOM 536 C C . THR A 1 72 ? 1.226 4.318 8.190 1.00 92.00 72 THR A C 1
ATOM 538 O O . THR A 1 72 ? 1.952 4.612 7.240 1.00 92.00 72 THR A O 1
ATOM 541 N N . ILE A 1 73 ? 1.047 5.135 9.231 1.00 90.94 73 ILE A N 1
ATOM 542 C CA . ILE A 1 73 ? 1.748 6.414 9.380 1.00 90.94 73 ILE A CA 1
ATOM 543 C C . ILE A 1 73 ? 3.246 6.167 9.571 1.00 90.94 73 ILE A C 1
ATOM 545 O O . ILE A 1 73 ? 4.038 6.754 8.841 1.00 90.94 73 ILE A O 1
ATOM 549 N N . GLU A 1 74 ? 3.622 5.248 10.459 1.00 91.00 74 GLU A N 1
ATOM 550 C CA . GLU A 1 74 ? 5.017 4.852 10.687 1.00 91.00 74 GLU A CA 1
ATOM 551 C C . GLU A 1 74 ? 5.667 4.333 9.397 1.00 91.00 74 GLU A C 1
ATOM 553 O O . GLU A 1 74 ? 6.748 4.776 9.023 1.00 91.00 74 GLU A O 1
ATOM 558 N N . SER A 1 75 ? 4.956 3.494 8.634 1.00 92.06 75 SER A N 1
ATOM 559 C CA . SER A 1 75 ? 5.426 3.023 7.323 1.00 92.06 75 SER A CA 1
ATOM 560 C C . SER A 1 75 ? 5.743 4.175 6.369 1.00 92.06 75 SER A C 1
ATOM 562 O O . SER A 1 75 ? 6.717 4.109 5.623 1.00 92.06 75 SER A O 1
ATOM 564 N N . ALA A 1 76 ? 4.914 5.223 6.369 1.00 90.44 76 ALA A N 1
ATOM 565 C CA . ALA A 1 76 ? 5.101 6.393 5.519 1.00 90.44 76 ALA A CA 1
ATOM 566 C C . ALA A 1 76 ? 6.271 7.279 5.971 1.00 90.44 76 ALA A C 1
ATOM 568 O O . ALA A 1 76 ? 6.944 7.853 5.117 1.00 90.44 76 ALA A O 1
ATOM 569 N N . GLU A 1 77 ? 6.512 7.394 7.279 1.00 89.81 77 GLU A N 1
ATOM 570 C CA . GLU A 1 77 ? 7.602 8.197 7.852 1.00 89.81 77 GLU A CA 1
ATOM 571 C C . GLU A 1 77 ? 8.971 7.520 7.713 1.00 89.81 77 GLU A C 1
ATOM 573 O O . GLU A 1 77 ? 9.963 8.196 7.440 1.00 89.81 77 GLU A O 1
ATOM 578 N N . GLU A 1 78 ? 9.020 6.193 7.827 1.00 90.94 78 GLU A N 1
ATOM 579 C CA . GLU A 1 78 ? 10.253 5.412 7.685 1.00 90.94 78 GLU A CA 1
ATOM 580 C C . GLU A 1 78 ? 10.606 5.115 6.216 1.00 90.94 78 GLU A C 1
ATOM 582 O O . GLU A 1 78 ? 11.707 4.652 5.916 1.00 90.94 78 GLU A O 1
ATOM 587 N N . CYS A 1 79 ? 9.700 5.391 5.267 1.00 89.88 79 CYS A N 1
ATOM 588 C CA . CYS A 1 79 ? 9.930 5.114 3.853 1.00 89.88 79 CYS A CA 1
ATOM 589 C C . CYS A 1 79 ? 10.973 6.074 3.244 1.00 89.88 79 CYS A C 1
ATOM 591 O O . CYS A 1 79 ? 10.678 7.256 3.039 1.00 89.88 79 CYS A O 1
ATOM 593 N N . PRO A 1 80 ? 12.155 5.582 2.821 1.00 87.12 80 PRO A N 1
ATOM 594 C CA . PRO A 1 80 ? 13.218 6.441 2.295 1.00 87.12 80 PRO A CA 1
ATOM 595 C C . PRO A 1 80 ? 12.862 7.086 0.949 1.00 87.12 80 PRO A C 1
ATOM 597 O O . PRO A 1 80 ? 13.405 8.133 0.599 1.00 87.12 80 PRO A O 1
ATOM 600 N N . GLY A 1 81 ? 11.972 6.451 0.179 1.00 83.19 81 GLY A N 1
ATOM 601 C CA . GLY A 1 81 ? 11.509 6.945 -1.117 1.00 83.19 81 GLY A CA 1
ATOM 602 C C . GLY A 1 81 ? 10.366 7.957 -1.030 1.00 83.19 81 GLY A C 1
ATOM 603 O O . GLY A 1 81 ? 9.970 8.485 -2.066 1.00 83.19 81 GLY A O 1
ATOM 604 N N . GLU A 1 82 ? 9.811 8.199 0.168 1.00 87.06 82 GLU A N 1
ATOM 605 C CA . GLU A 1 82 ? 8.622 9.041 0.384 1.00 87.06 82 GLU A CA 1
ATOM 606 C C . GLU A 1 82 ? 7.463 8.701 -0.585 1.00 87.06 82 GLU A C 1
ATOM 608 O O . GLU A 1 82 ? 6.696 9.569 -1.005 1.00 87.06 82 GLU A O 1
ATOM 613 N N . CYS A 1 83 ? 7.338 7.425 -0.979 1.00 89.56 83 CYS A N 1
ATOM 614 C CA . CYS A 1 83 ? 6.393 6.987 -2.011 1.00 89.56 83 CYS A CA 1
ATOM 615 C C . CYS A 1 83 ? 4.990 6.671 -1.468 1.00 89.56 83 CYS A C 1
ATOM 617 O O . CYS A 1 83 ? 4.053 6.496 -2.247 1.00 89.56 83 CYS A O 1
ATOM 619 N N . ILE A 1 84 ? 4.816 6.611 -0.145 1.00 89.69 84 ILE A N 1
ATOM 620 C CA . ILE A 1 84 ? 3.538 6.298 0.502 1.00 89.69 84 ILE A CA 1
ATOM 621 C C . ILE A 1 84 ? 2.748 7.585 0.694 1.00 89.69 84 ILE A C 1
ATOM 623 O O . ILE A 1 84 ? 3.146 8.490 1.426 1.00 89.69 84 ILE A O 1
ATOM 627 N N . THR A 1 85 ? 1.583 7.654 0.062 1.00 86.06 85 THR A N 1
ATOM 628 C CA . THR A 1 85 ? 0.684 8.798 0.187 1.00 86.06 85 THR A CA 1
ATOM 629 C C . THR A 1 85 ? -0.563 8.394 0.955 1.00 86.06 85 THR A C 1
ATOM 631 O O . THR A 1 85 ? -1.394 7.635 0.456 1.00 86.06 85 THR A O 1
ATOM 634 N N . SER A 1 86 ? -0.734 8.961 2.146 1.00 81.56 86 SER A N 1
ATOM 635 C CA . SER A 1 86 ? -1.914 8.778 2.988 1.00 81.56 86 SER A CA 1
ATOM 636 C C . SER A 1 86 ? -2.765 10.054 3.034 1.00 81.56 86 SER A C 1
ATOM 638 O O . SER A 1 86 ? -2.262 11.174 3.157 1.00 81.56 86 SER A O 1
ATOM 640 N N . ARG A 1 87 ? -4.089 9.915 2.899 1.00 74.06 87 ARG A N 1
ATOM 641 C CA . ARG A 1 87 ? -5.040 11.025 3.060 1.00 74.06 87 ARG A CA 1
ATOM 642 C C . ARG A 1 87 ? -6.341 10.589 3.704 1.00 74.06 87 ARG A C 1
ATOM 644 O O . ARG A 1 87 ? -6.817 9.466 3.536 1.00 74.06 87 ARG A O 1
ATOM 651 N N . PHE A 1 88 ? -6.965 11.529 4.404 1.00 71.56 88 PHE A N 1
ATOM 652 C CA . PHE A 1 88 ? -8.337 11.366 4.855 1.00 71.56 88 PHE A CA 1
ATOM 653 C C . PHE A 1 88 ? -9.289 11.718 3.715 1.00 71.56 88 PHE A C 1
ATOM 655 O O . PHE A 1 88 ? -9.178 12.786 3.108 1.00 71.56 88 PHE A O 1
ATOM 662 N N . PHE A 1 89 ? -10.203 10.795 3.427 1.00 64.81 89 PHE A N 1
ATOM 663 C CA . PHE A 1 89 ? -11.298 10.986 2.488 1.00 64.81 89 PHE A CA 1
ATOM 664 C C . PHE A 1 89 ? -12.594 11.075 3.287 1.00 64.81 89 PHE A C 1
ATOM 666 O O . PHE A 1 89 ? -12.952 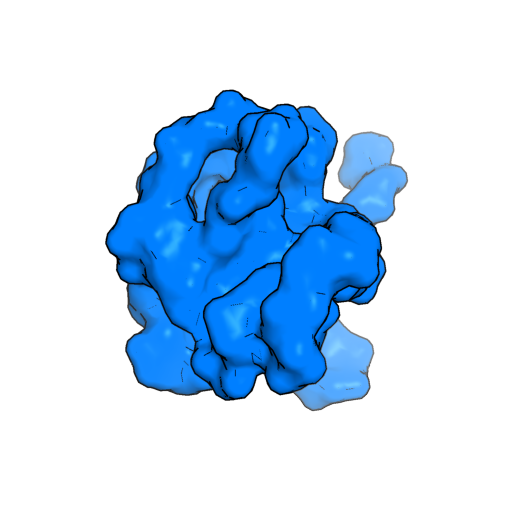10.120 3.974 1.00 64.81 89 PHE A O 1
ATOM 673 N N . ASP A 1 90 ? -13.283 12.210 3.210 1.00 63.12 90 ASP A N 1
ATOM 674 C CA . ASP A 1 90 ? -14.568 12.434 3.890 1.00 63.12 90 ASP A CA 1
ATOM 675 C C . ASP A 1 90 ? -15.787 12.176 2.986 1.00 63.12 90 ASP A C 1
ATOM 677 O O . ASP A 1 90 ? -16.912 12.520 3.337 1.00 63.12 90 ASP A O 1
ATOM 681 N N . GLY A 1 91 ? -15.579 11.592 1.804 1.00 57.50 91 GLY A N 1
ATOM 682 C CA . GLY A 1 91 ? -16.637 11.383 0.815 1.00 57.50 91 GLY A CA 1
ATOM 683 C C . GLY A 1 91 ? -16.794 12.522 -0.196 1.00 57.50 91 GLY A C 1
ATOM 684 O O . GLY A 1 91 ? -17.439 12.310 -1.222 1.00 57.50 91 GLY A O 1
ATOM 685 N N . GLN A 1 92 ? -16.196 13.698 0.035 1.00 49.53 92 GLN A N 1
ATOM 686 C CA . GLN A 1 92 ? -16.288 14.853 -0.874 1.00 49.53 92 GLN A CA 1
ATOM 687 C C . GLN A 1 92 ? -14.922 15.456 -1.230 1.00 49.53 92 GLN A C 1
ATOM 689 O O . GLN A 1 92 ? -14.757 16.022 -2.313 1.00 49.53 92 GLN A O 1
ATOM 694 N N . SER A 1 93 ? -13.927 15.312 -0.357 1.00 57.84 93 SER A N 1
ATOM 695 C CA . SER A 1 93 ? -12.617 15.939 -0.482 1.00 57.84 93 SER A CA 1
ATOM 696 C C . SER A 1 93 ? -11.514 15.173 0.250 1.00 57.84 93 SER A C 1
ATOM 698 O O . SER A 1 93 ? -11.738 14.331 1.116 1.00 57.84 93 SER A O 1
ATOM 700 N N . TRP A 1 94 ? -10.284 15.466 -0.167 1.00 64.62 94 TRP A N 1
ATOM 701 C CA . TRP A 1 94 ? -9.067 14.855 0.344 1.00 64.62 94 TRP A CA 1
ATOM 702 C C . TRP A 1 94 ? -8.325 15.858 1.211 1.00 64.62 94 TRP A C 1
ATOM 704 O O . TRP A 1 94 ? -7.867 16.882 0.692 1.00 64.62 94 TRP A O 1
ATOM 714 N N . PHE A 1 95 ? -8.129 15.545 2.486 1.00 63.59 95 PHE A N 1
ATOM 715 C CA . PHE A 1 95 ? -7.386 16.415 3.395 1.00 63.59 95 PHE A CA 1
ATOM 716 C C . PHE A 1 95 ? -6.215 15.684 4.028 1.00 63.59 95 PHE A C 1
ATOM 718 O O . PHE A 1 95 ? -6.234 14.466 4.220 1.00 63.59 95 PHE A O 1
ATOM 725 N N . ASN A 1 96 ? -5.195 16.464 4.361 1.00 55.94 96 ASN A N 1
ATOM 726 C CA . ASN A 1 96 ? -4.064 15.971 5.121 1.00 55.94 96 ASN A CA 1
ATOM 727 C C . ASN A 1 96 ? -4.467 15.795 6.598 1.00 55.94 96 ASN A C 1
ATOM 729 O O . ASN A 1 96 ? -5.237 16.616 7.110 1.00 55.94 96 ASN A O 1
ATOM 733 N N . PRO A 1 97 ? -3.924 14.777 7.292 1.00 56.34 97 PRO A N 1
ATOM 734 C CA . PRO A 1 97 ? -3.944 14.727 8.749 1.00 56.34 97 PRO A CA 1
ATOM 735 C C . PRO A 1 97 ? -3.502 16.065 9.359 1.00 56.34 97 PRO A C 1
ATOM 737 O O . PRO A 1 97 ? -2.564 16.682 8.835 1.00 56.34 97 PRO A O 1
ATOM 740 N N . PRO A 1 98 ? -4.099 16.526 10.471 1.00 51.00 98 PRO A N 1
ATOM 741 C CA . PRO A 1 98 ? -3.511 17.626 11.226 1.00 51.00 98 PRO A CA 1
ATOM 742 C C . PRO A 1 98 ? -2.083 17.236 11.657 1.00 51.00 98 PRO A C 1
ATOM 744 O O . PRO A 1 98 ? -1.901 16.239 12.342 1.00 51.00 98 PRO A O 1
ATOM 747 N N . GLY A 1 99 ? -1.075 18.004 11.219 1.00 51.41 99 GLY A N 1
ATOM 748 C CA . GLY A 1 99 ? 0.352 17.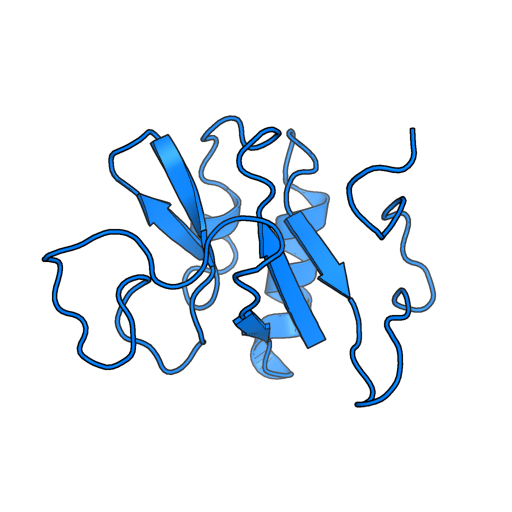741 11.493 1.00 51.41 99 GLY A CA 1
ATOM 749 C C . GLY A 1 99 ? 1.145 17.059 10.366 1.00 51.41 99 GLY A C 1
ATOM 750 O O . GLY A 1 99 ? 2.358 16.933 10.473 1.00 51.41 99 GLY A O 1
ATOM 751 N N . SER A 1 100 ? 0.499 16.672 9.263 1.00 53.97 100 SER A N 1
ATOM 752 C CA . SER A 1 100 ? 1.137 15.959 8.148 1.00 53.97 100 SER A CA 1
ATOM 753 C C . SER A 1 100 ? 2.164 16.810 7.381 1.00 53.97 100 SER A C 1
ATOM 755 O O . SER A 1 100 ? 1.795 17.776 6.706 1.00 53.97 100 SER A O 1
ATOM 757 N N . VAL A 1 101 ? 3.429 16.373 7.383 1.00 50.88 101 VAL A N 1
ATOM 758 C CA . VAL A 1 101 ? 4.525 16.884 6.527 1.00 50.88 101 VAL A CA 1
ATOM 759 C C . VAL A 1 101 ? 4.388 16.481 5.048 1.00 50.88 101 VAL A C 1
ATOM 761 O O . VAL A 1 101 ? 5.081 17.027 4.187 1.00 50.88 101 VAL A O 1
ATOM 764 N N . PHE A 1 102 ? 3.455 15.576 4.738 1.00 53.16 102 PHE A N 1
ATOM 765 C CA . PHE A 1 102 ? 3.275 14.971 3.419 1.00 53.16 102 PHE A CA 1
ATOM 766 C C . PHE A 1 102 ? 2.774 15.977 2.369 1.00 53.16 102 PHE A C 1
ATOM 768 O O . PHE A 1 102 ? 1.710 16.603 2.498 1.00 53.16 102 PHE A O 1
ATOM 775 N N . ARG A 1 103 ? 3.577 16.162 1.315 1.00 54.72 103 ARG A N 1
ATOM 776 C CA . ARG A 1 103 ? 3.374 17.171 0.271 1.00 54.72 103 ARG A CA 1
ATOM 777 C C . ARG A 1 103 ? 2.597 16.622 -0.935 1.00 54.72 103 ARG A C 1
ATOM 779 O O . ARG A 1 103 ? 2.913 15.577 -1.470 1.00 54.72 103 ARG A O 1
ATOM 786 N N . HIS A 1 104 ? 1.651 17.453 -1.381 1.00 56.12 104 HIS A N 1
ATOM 787 C CA . HIS A 1 104 ? 1.021 17.562 -2.708 1.00 56.12 104 HIS A CA 1
ATOM 788 C C . HIS A 1 104 ? 0.262 16.363 -3.305 1.00 56.12 104 HIS A C 1
ATOM 790 O O . HIS A 1 104 ? 0.791 15.518 -4.009 1.00 56.12 104 HIS A O 1
ATOM 796 N N . TRP A 1 105 ? -1.063 16.464 -3.174 1.00 50.09 105 TRP A N 1
ATOM 797 C CA . TRP A 1 105 ? -2.068 15.937 -4.102 1.00 50.09 105 TRP A CA 1
ATOM 798 C C . TRP A 1 105 ? -2.671 17.113 -4.892 1.00 50.09 105 TRP A C 1
ATOM 800 O O . TRP A 1 105 ? -2.866 18.175 -4.281 1.00 50.09 105 TRP A O 1
ATOM 810 N N . PRO A 1 106 ? -3.062 16.963 -6.176 1.00 51.00 106 PRO A N 1
ATOM 811 C CA . PRO A 1 106 ? -3.080 15.740 -6.994 1.00 51.00 106 PRO A CA 1
ATOM 812 C C . PRO A 1 106 ? -1.760 15.448 -7.739 1.00 51.00 106 PRO A C 1
ATOM 814 O O . PRO A 1 106 ? -0.963 16.370 -7.940 1.00 51.00 106 PRO A O 1
ATOM 817 N N . PRO A 1 107 ? -1.548 14.197 -8.204 1.00 49.34 107 PRO A N 1
ATOM 818 C CA . PRO A 1 107 ? -0.395 13.836 -9.021 1.00 49.34 107 PRO A CA 1
ATOM 819 C C . PRO A 1 107 ? -0.498 14.574 -10.359 1.00 49.34 107 PRO A C 1
ATOM 821 O O . PRO A 1 107 ? -1.523 14.521 -11.038 1.00 49.34 107 PRO A O 1
ATOM 824 N N . GLY A 1 108 ? 0.544 15.324 -10.718 1.00 43.38 108 GLY A N 1
ATOM 825 C CA . GLY A 1 108 ? 0.603 16.054 -11.989 1.00 43.38 108 GLY A CA 1
ATOM 826 C C . GLY A 1 108 ? 0.619 17.581 -11.895 1.00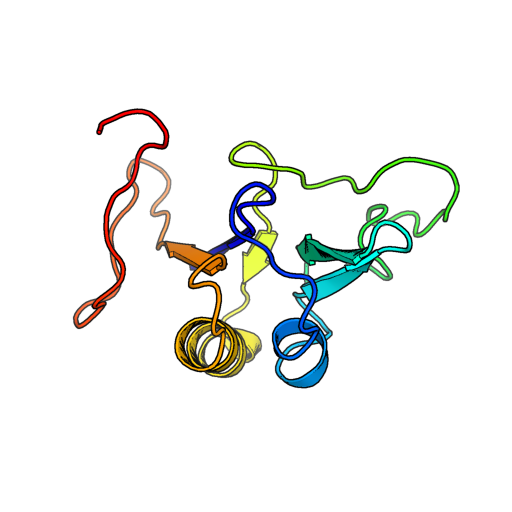 43.38 108 GLY A C 1
ATOM 827 O O . GLY A 1 108 ? 0.502 18.238 -12.926 1.00 43.38 108 GLY A O 1
ATOM 828 N N . LYS A 1 109 ? 0.802 18.172 -10.709 1.00 41.84 109 LYS A N 1
ATOM 829 C CA . LYS A 1 109 ? 1.188 19.590 -10.592 1.00 41.84 109 LYS A CA 1
ATOM 830 C C . LYS A 1 109 ? 2.555 19.727 -9.926 1.00 41.84 109 LYS A C 1
ATOM 832 O O . LYS A 1 109 ? 2.644 20.027 -8.740 1.00 41.84 109 LYS A O 1
ATOM 837 N N . ARG A 1 110 ? 3.603 19.483 -10.715 1.00 41.81 110 ARG A N 1
ATOM 838 C CA . ARG A 1 110 ? 4.834 20.273 -10.604 1.00 41.81 110 ARG A CA 1
ATOM 839 C C . ARG A 1 110 ? 4.656 21.547 -11.419 1.00 41.81 110 ARG A C 1
ATOM 841 O O . ARG A 1 110 ? 3.993 21.452 -12.476 1.00 41.81 110 ARG A O 1
#

Foldseek 3Di:
DKKWFAQVLFPLPCLLCVLQVLFWDADPVSGITGDESCDPDQCGNVVDPPDDGPADHPRRMYDDDPVCVVSLVVSCVPRPSNGMDDFDDPPPDTDDDVVDPRDDDDPPDD

Sequence (110 aa):
MKVWIDQDLCTGDGICAEICPDIFEMHDDGLAYVKEADWPTMYGPDGSPTGEPVYKMAGGMAGVPDEHLDATIESAEECPGECITSRFFDGQSWFNPPGSVFRHWPPGKR